Protein AF-A0A397UZN0-F1 (afdb_monomer)

Structure (mmCIF, N/CA/C/O backbone):
data_AF-A0A397UZN0-F1
#
_entry.id   AF-A0A397UZN0-F1
#
loop_
_atom_site.group_PDB
_atom_site.id
_atom_site.type_symbol
_atom_site.label_atom_id
_atom_site.label_alt_id
_atom_site.label_comp_id
_atom_site.label_asym_id
_atom_site.label_entity_id
_atom_site.label_seq_id
_atom_site.pdbx_PDB_ins_co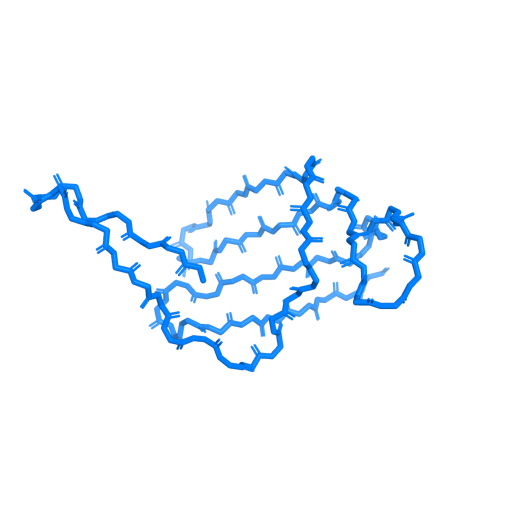de
_atom_site.Cartn_x
_atom_site.Cartn_y
_atom_site.Cartn_z
_atom_site.occupancy
_atom_site.B_iso_or_equiv
_atom_site.auth_seq_id
_atom_site.auth_comp_id
_atom_site.auth_asym_id
_atom_site.auth_atom_id
_atom_site.pdbx_PDB_model_num
ATOM 1 N N . MET A 1 1 ? 5.936 7.517 4.795 1.00 88.38 1 MET A N 1
ATOM 2 C CA . MET A 1 1 ? 4.497 7.575 4.428 1.00 88.38 1 MET A CA 1
ATOM 3 C C . MET A 1 1 ? 3.791 8.515 5.390 1.00 88.38 1 MET A C 1
ATOM 5 O O . MET A 1 1 ? 4.239 8.614 6.527 1.00 88.38 1 MET A O 1
ATOM 9 N N . GLN A 1 2 ? 2.737 9.201 4.950 1.00 93.88 2 GLN A N 1
ATOM 10 C CA . GLN A 1 2 ? 1.931 10.070 5.812 1.00 93.88 2 GLN A CA 1
ATOM 11 C C . GLN A 1 2 ? 0.639 9.353 6.213 1.00 93.88 2 GLN A C 1
ATOM 13 O O . GLN A 1 2 ? 0.068 8.622 5.405 1.00 93.88 2 GLN A O 1
ATOM 18 N N . MET A 1 3 ? 0.193 9.565 7.446 1.00 94.75 3 MET A N 1
ATOM 19 C CA . MET A 1 3 ? -1.079 9.082 7.973 1.00 94.75 3 MET A CA 1
ATOM 20 C C . MET A 1 3 ? -1.920 10.283 8.393 1.00 94.75 3 MET A C 1
ATOM 22 O O . MET A 1 3 ? -1.444 11.139 9.140 1.00 94.75 3 MET A O 1
ATOM 26 N N . LEU A 1 4 ? -3.157 10.337 7.902 1.00 96.56 4 LEU A N 1
ATOM 27 C CA . LEU A 1 4 ? -4.155 11.309 8.330 1.00 96.56 4 LEU A CA 1
ATOM 28 C C . LEU A 1 4 ? -5.031 10.672 9.406 1.00 96.56 4 LEU A C 1
ATOM 30 O O . LEU A 1 4 ? -5.741 9.705 9.134 1.00 96.56 4 LEU A O 1
ATOM 34 N N . ASP A 1 5 ? -4.994 11.234 10.608 1.00 96.50 5 ASP A N 1
ATOM 35 C CA . ASP A 1 5 ? -5.999 10.962 11.629 1.00 96.50 5 ASP A CA 1
ATOM 36 C C . ASP A 1 5 ? -7.252 11.783 11.307 1.00 96.50 5 ASP A C 1
ATOM 38 O O . ASP A 1 5 ? -7.215 13.014 11.304 1.00 96.50 5 ASP A O 1
ATOM 42 N N . THR A 1 6 ? -8.362 11.106 11.016 1.00 97.25 6 THR A N 1
ATOM 43 C CA . THR A 1 6 ? -9.631 11.740 10.638 1.00 97.25 6 THR A CA 1
ATOM 44 C C . THR A 1 6 ? -10.445 12.245 11.829 1.00 97.25 6 THR A C 1
ATOM 46 O O . THR A 1 6 ? -11.385 13.010 11.626 1.00 97.25 6 THR A O 1
ATOM 49 N N . ILE A 1 7 ? -10.089 11.869 13.063 1.00 98.06 7 ILE A N 1
ATOM 50 C CA . ILE A 1 7 ? -10.707 12.384 14.292 1.00 98.06 7 ILE A CA 1
ATOM 51 C C . ILE A 1 7 ? -10.108 13.750 14.621 1.00 98.06 7 ILE A C 1
ATOM 53 O O . ILE A 1 7 ? -10.832 14.704 14.896 1.00 98.06 7 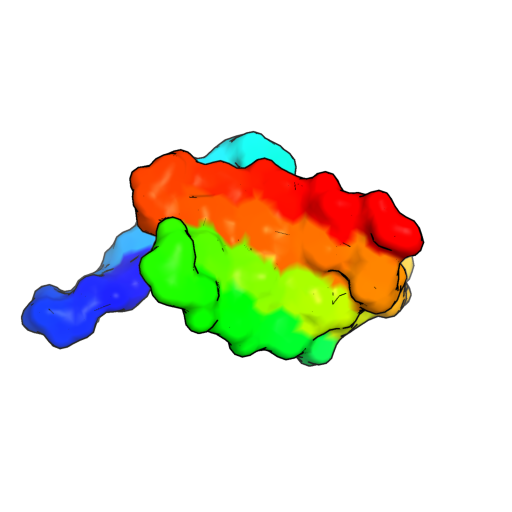ILE A O 1
ATOM 57 N N . THR A 1 8 ? -8.777 13.853 14.582 1.00 97.88 8 THR A N 1
ATOM 58 C CA . THR A 1 8 ? -8.063 15.092 14.927 1.00 97.88 8 THR A CA 1
ATOM 59 C C . THR A 1 8 ? -7.738 15.975 13.723 1.00 97.88 8 THR A C 1
ATOM 61 O O . THR A 1 8 ? -7.311 17.114 13.911 1.00 97.88 8 THR A O 1
ATOM 64 N N . MET A 1 9 ? -7.942 15.473 12.498 1.00 97.44 9 MET A N 1
ATOM 65 C CA . MET A 1 9 ? -7.575 16.114 11.226 1.00 97.44 9 MET A CA 1
ATOM 66 C C . MET A 1 9 ? -6.090 16.496 11.152 1.00 97.44 9 MET A C 1
ATOM 68 O O . MET A 1 9 ? -5.716 17.520 10.576 1.00 97.44 9 MET A O 1
ATOM 72 N N . LYS A 1 10 ? -5.223 15.670 11.748 1.00 98.19 10 LYS A N 1
ATOM 73 C CA . LYS A 1 10 ? -3.774 15.891 11.778 1.00 98.19 10 LYS A CA 1
ATOM 74 C C . LYS A 1 10 ? -3.037 14.860 10.942 1.00 98.19 10 LYS A C 1
ATOM 76 O O . LYS A 1 10 ? -3.319 13.664 10.989 1.00 98.19 10 LYS A O 1
ATOM 81 N N . TRP A 1 11 ? -2.040 15.349 10.218 1.00 97.75 11 TRP A N 1
ATOM 82 C CA . TRP A 1 11 ? -1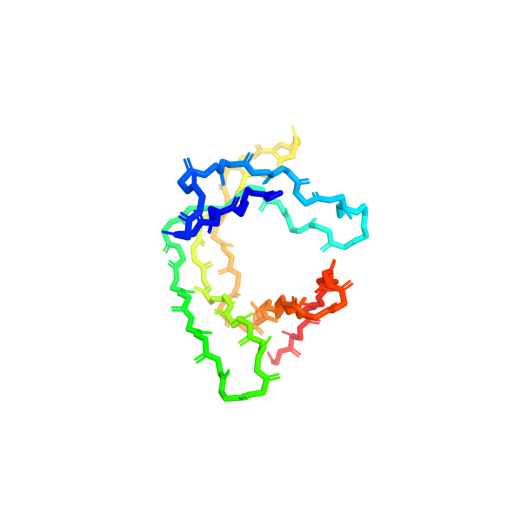.067 14.508 9.540 1.00 97.75 11 TRP A CA 1
ATOM 83 C C . TRP A 1 11 ? 0.049 14.104 10.498 1.00 97.75 11 TRP A C 1
ATOM 85 O O . TRP A 1 11 ? 0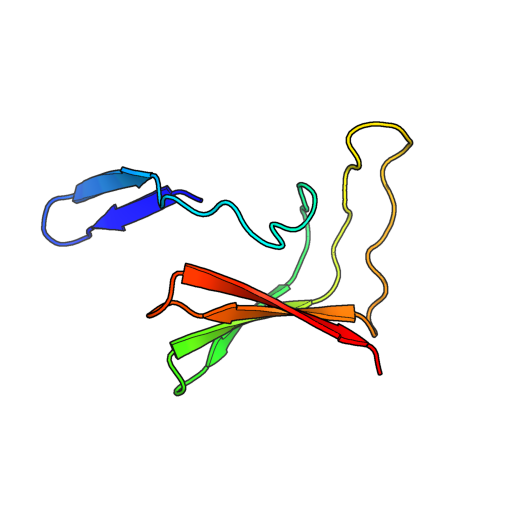.520 14.906 11.305 1.00 97.75 11 TRP A O 1
ATOM 95 N N . SER A 1 12 ? 0.502 12.864 10.368 1.00 96.44 12 SER A N 1
ATOM 96 C CA . SER A 1 12 ? 1.686 12.341 11.041 1.00 96.44 12 SER A CA 1
ATOM 97 C C . SER A 1 12 ? 2.536 11.543 10.060 1.00 96.44 12 SER A C 1
ATOM 99 O O . SER A 1 12 ? 2.024 10.898 9.142 1.00 96.44 12 SER A O 1
ATOM 101 N N . THR A 1 13 ? 3.854 11.586 10.244 1.00 95.19 13 THR A N 1
ATOM 102 C CA . THR A 1 13 ? 4.783 10.796 9.435 1.00 95.19 13 THR A CA 1
ATOM 103 C C . THR A 1 13 ? 5.044 9.461 10.115 1.00 95.19 13 THR A C 1
ATOM 105 O O . THR A 1 13 ? 5.494 9.416 11.258 1.00 95.19 13 THR A O 1
ATOM 108 N N . LEU A 1 14 ? 4.792 8.369 9.395 1.00 93.19 14 LEU A N 1
ATOM 109 C CA . LEU A 1 14 ? 5.123 7.030 9.868 1.00 93.19 14 LEU A CA 1
ATOM 110 C C . LEU A 1 14 ? 6.637 6.815 9.821 1.00 93.19 14 LEU A C 1
ATOM 112 O O . LEU A 1 14 ? 7.262 7.026 8.776 1.00 93.19 14 LEU A O 1
ATOM 116 N N . ASN A 1 15 ? 7.202 6.348 10.934 1.00 91.00 15 ASN A N 1
ATOM 117 C CA . ASN A 1 15 ? 8.610 5.980 11.026 1.00 91.00 15 ASN A CA 1
ATOM 118 C C . ASN A 1 15 ? 8.829 4.580 10.432 1.00 91.00 15 ASN A C 1
ATOM 120 O O . ASN A 1 15 ? 8.679 3.574 11.122 1.00 91.00 15 ASN A O 1
ATOM 124 N N . ILE A 1 16 ? 9.139 4.524 9.136 1.00 91.69 16 ILE A N 1
ATOM 125 C CA . ILE A 1 16 ? 9.343 3.285 8.378 1.00 91.69 16 ILE A CA 1
ATOM 126 C C . ILE A 1 16 ? 10.736 3.342 7.760 1.00 91.69 16 ILE A C 1
ATOM 128 O O . ILE A 1 16 ? 11.008 4.225 6.948 1.00 91.69 16 ILE A O 1
ATOM 132 N N . SER A 1 17 ? 11.604 2.402 8.120 1.00 83.31 17 SER A N 1
ATOM 133 C CA . SER A 1 17 ? 12.997 2.378 7.652 1.00 83.31 17 SER A CA 1
ATOM 134 C C . SER A 1 17 ? 13.359 1.138 6.837 1.00 83.31 17 SER A C 1
ATOM 136 O O . SER A 1 17 ? 14.352 1.153 6.116 1.00 83.31 17 SER A O 1
ATOM 138 N N . GLN A 1 18 ? 12.564 0.069 6.916 1.00 86.69 18 GLN A N 1
ATOM 139 C CA . GLN A 1 18 ? 12.899 -1.217 6.305 1.00 86.69 18 GLN A CA 1
ATOM 140 C C . GLN A 1 18 ? 12.065 -1.494 5.056 1.00 86.69 18 GLN A C 1
ATOM 142 O O . GLN A 1 18 ? 10.848 -1.307 5.057 1.00 86.69 18 GLN A O 1
ATOM 147 N N . ASN A 1 19 ? 12.738 -1.988 4.011 1.00 89.62 19 ASN A N 1
ATOM 148 C CA . ASN A 1 19 ? 12.144 -2.470 2.758 1.00 89.62 19 ASN A CA 1
ATOM 149 C C . ASN A 1 19 ? 11.195 -1.475 2.073 1.00 89.62 19 ASN A C 1
ATOM 151 O O . ASN A 1 19 ? 10.277 -1.884 1.363 1.00 89.62 19 ASN A O 1
ATOM 155 N N . VAL A 1 20 ? 11.401 -0.173 2.290 1.00 92.38 20 VAL A N 1
ATOM 156 C CA . VAL A 1 20 ? 10.581 0.873 1.679 1.00 92.38 20 VAL A CA 1
ATOM 157 C C . VAL A 1 20 ? 10.764 0.803 0.159 1.00 92.38 20 VAL A C 1
ATOM 159 O O . VAL A 1 20 ? 11.898 0.923 -0.311 1.00 92.38 20 VAL A O 1
ATOM 162 N N . PRO A 1 21 ? 9.689 0.599 -0.622 1.00 93.31 21 PRO A N 1
ATOM 163 C CA . PRO A 1 21 ? 9.795 0.576 -2.072 1.00 93.31 21 PRO A CA 1
ATOM 164 C C . PRO A 1 21 ? 10.238 1.933 -2.622 1.00 93.31 21 P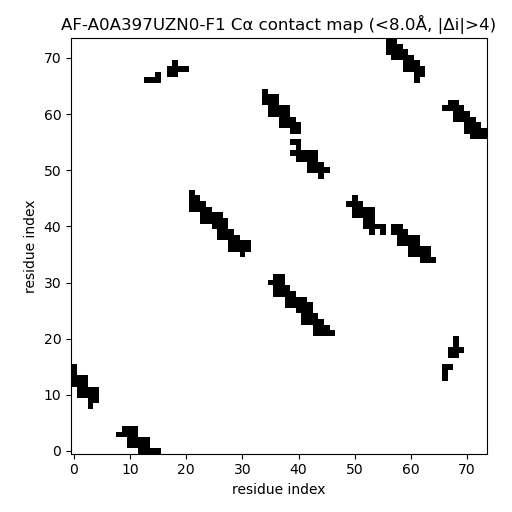RO A C 1
ATOM 166 O O . PRO A 1 21 ? 10.039 2.971 -1.985 1.00 93.31 21 PRO A O 1
ATOM 169 N N . PHE A 1 22 ? 10.779 1.943 -3.840 1.00 94.12 22 PHE A N 1
ATOM 170 C CA . PHE A 1 22 ? 11.045 3.198 -4.538 1.00 94.12 22 PHE A CA 1
ATOM 171 C C . PHE A 1 22 ? 9.761 4.027 -4.702 1.00 94.12 22 PHE A C 1
ATOM 173 O O . PHE A 1 22 ? 8.671 3.443 -4.812 1.00 94.12 22 PHE A O 1
ATOM 180 N N . PRO A 1 23 ? 9.875 5.371 -4.759 1.00 93.44 23 PRO A N 1
ATOM 181 C CA . PRO A 1 23 ? 8.767 6.235 -5.142 1.00 93.44 23 PRO A CA 1
ATOM 182 C C . PRO A 1 23 ? 8.079 5.689 -6.391 1.00 93.44 23 PRO A C 1
ATOM 184 O O . PRO A 1 23 ? 8.735 5.397 -7.388 1.00 93.44 23 PRO A O 1
ATOM 187 N N . CYS A 1 24 ? 6.765 5.506 -6.311 1.00 94.94 24 CYS A N 1
ATOM 188 C CA . CYS A 1 24 ? 5.970 4.892 -7.363 1.00 94.94 24 CYS A CA 1
ATOM 189 C C . CYS A 1 24 ? 4.695 5.704 -7.578 1.00 94.94 24 CYS A C 1
ATOM 191 O O . CYS A 1 24 ? 4.128 6.232 -6.619 1.00 94.94 24 CYS A O 1
ATOM 193 N N . PHE A 1 25 ? 4.241 5.797 -8.824 1.00 95.50 25 PHE A N 1
ATOM 194 C CA . PHE A 1 25 ? 2.990 6.448 -9.206 1.00 95.50 25 PHE A CA 1
ATOM 195 C C . PHE A 1 25 ? 2.216 5.589 -10.209 1.00 95.50 25 PHE A C 1
ATOM 197 O O . PHE A 1 25 ? 2.773 4.693 -10.839 1.00 95.50 25 PHE A O 1
ATOM 204 N N . GLY A 1 26 ? 0.912 5.843 -10.343 1.00 96.38 26 GLY A N 1
ATOM 205 C CA . GLY A 1 26 ? 0.050 5.089 -11.263 1.00 96.38 26 GLY A CA 1
ATOM 206 C C . GLY A 1 26 ? -0.153 3.615 -10.884 1.00 96.38 26 GLY A C 1
ATOM 207 O O . GLY A 1 26 ? -0.533 2.820 -11.736 1.00 96.38 26 GLY A O 1
ATOM 208 N N . TYR A 1 27 ? 0.123 3.238 -9.633 1.00 96.81 27 TYR A N 1
ATOM 209 C CA . TYR A 1 27 ? -0.160 1.903 -9.109 1.00 96.81 27 TYR A CA 1
ATOM 210 C C . TYR A 1 27 ? -1.631 1.771 -8.690 1.00 96.81 27 TYR A C 1
ATOM 212 O O . TYR A 1 27 ? -2.289 2.758 -8.356 1.00 96.81 27 TYR A O 1
ATOM 220 N N . ALA A 1 28 ? -2.124 0.535 -8.633 1.00 97.12 28 ALA A N 1
ATOM 221 C CA . ALA A 1 28 ? -3.374 0.205 -7.956 1.00 97.12 28 ALA A CA 1
ATOM 222 C C . ALA A 1 28 ? -3.094 -0.189 -6.500 1.00 97.12 28 ALA A C 1
ATOM 224 O O . ALA A 1 28 ? -2.076 -0.828 -6.219 1.00 97.12 28 ALA A O 1
ATOM 225 N N . ALA A 1 29 ? -3.991 0.172 -5.580 1.00 97.31 29 ALA A N 1
ATOM 226 C CA . ALA A 1 29 ? -3.904 -0.228 -4.179 1.00 97.31 29 ALA A CA 1
ATOM 227 C C . ALA A 1 29 ? -5.250 -0.739 -3.652 1.00 97.31 29 ALA A C 1
ATOM 229 O O . ALA A 1 29 ? -6.297 -0.175 -3.970 1.00 97.31 29 ALA A O 1
ATOM 230 N N . VAL A 1 30 ? -5.220 -1.789 -2.830 1.00 97.81 30 VAL A N 1
ATOM 231 C CA . VAL A 1 30 ? -6.410 -2.360 -2.182 1.00 97.81 30 VAL A CA 1
ATOM 232 C C . VAL A 1 30 ? -6.112 -2.710 -0.727 1.00 97.81 30 VAL A C 1
ATOM 234 O O . VAL A 1 30 ? -5.091 -3.324 -0.425 1.00 97.81 30 VAL A O 1
ATOM 237 N N . LEU A 1 31 ? -7.005 -2.310 0.180 1.00 97.62 31 LEU A N 1
ATOM 238 C CA . LEU A 1 31 ? -6.954 -2.691 1.590 1.00 97.62 31 LEU A CA 1
ATOM 239 C C . LEU A 1 31 ? -7.661 -4.036 1.783 1.00 97.62 31 LEU A C 1
ATOM 241 O O . LEU A 1 31 ? -8.824 -4.191 1.411 1.00 97.62 31 LEU A O 1
ATOM 245 N N . LEU A 1 32 ? -6.969 -4.993 2.392 1.00 96.94 32 LEU A N 1
ATOM 246 C CA . LEU A 1 32 ? -7.522 -6.293 2.753 1.00 96.94 32 LEU A CA 1
ATOM 247 C C . LEU A 1 32 ? -8.160 -6.285 4.152 1.00 96.94 32 LEU A C 1
ATOM 249 O O . LEU A 1 32 ? -7.713 -5.537 5.028 1.00 96.94 32 LEU A O 1
ATOM 253 N N . PRO A 1 33 ? -9.105 -7.207 4.434 1.00 97.00 33 PRO A N 1
ATOM 254 C CA . PRO A 1 33 ? -9.628 -7.433 5.786 1.00 97.00 33 PRO A CA 1
ATOM 255 C C . PRO A 1 33 ? -8.554 -7.801 6.825 1.00 97.00 33 PRO A C 1
ATOM 257 O O . PRO A 1 33 ? -8.759 -7.615 8.021 1.00 97.00 33 PRO A O 1
ATOM 260 N N . THR A 1 34 ? -7.388 -8.288 6.384 1.00 95.88 34 THR A N 1
ATOM 261 C CA . THR A 1 34 ? -6.225 -8.580 7.241 1.00 95.88 34 THR A CA 1
ATOM 262 C C . THR A 1 34 ? -5.485 -7.327 7.725 1.00 95.88 34 THR A C 1
ATOM 264 O O . THR A 1 34 ? -4.543 -7.445 8.509 1.00 95.88 34 THR A O 1
ATOM 267 N N . ALA A 1 35 ? -5.936 -6.131 7.324 1.00 95.19 35 ALA A N 1
ATOM 268 C CA . ALA A 1 35 ? -5.280 -4.844 7.561 1.00 95.19 35 ALA A CA 1
ATOM 269 C C . ALA A 1 35 ? -3.930 -4.701 6.830 1.00 95.19 35 ALA A C 1
ATOM 271 O O . ALA A 1 35 ? -3.030 -3.982 7.272 1.00 95.19 35 ALA A O 1
ATOM 272 N N . GLU A 1 36 ? -3.792 -5.374 5.693 1.00 97.25 36 GLU A N 1
ATOM 273 C CA . GLU A 1 36 ? -2.677 -5.206 4.765 1.00 97.25 36 GLU A CA 1
ATOM 274 C C . GLU A 1 36 ? -3.146 -4.440 3.533 1.00 97.25 36 GLU A C 1
ATOM 276 O O . GLU A 1 36 ? -4.249 -4.664 3.036 1.00 97.25 36 GLU A O 1
ATOM 281 N N . ILE A 1 37 ? -2.305 -3.545 3.023 1.00 97.69 37 ILE A N 1
ATOM 282 C CA . ILE A 1 37 ? -2.543 -2.873 1.748 1.00 97.69 37 ILE A CA 1
ATOM 283 C C . ILE A 1 37 ? -1.690 -3.567 0.693 1.00 97.69 37 ILE A C 1
ATOM 285 O O . ILE A 1 37 ? -0.466 -3.635 0.826 1.00 97.69 37 ILE A O 1
ATOM 289 N N . ILE A 1 38 ? -2.333 -4.075 -0.353 1.00 97.50 38 ILE A N 1
ATOM 290 C CA . ILE A 1 38 ? -1.655 -4.574 -1.546 1.00 97.50 38 ILE A CA 1
ATOM 291 C C . ILE A 1 38 ? -1.446 -3.405 -2.507 1.00 97.50 38 ILE A C 1
ATOM 293 O O . ILE A 1 38 ? -2.386 -2.659 -2.767 1.00 97.50 38 ILE A O 1
ATOM 297 N N . TYR A 1 39 ? -0.248 -3.304 -3.080 1.00 97.38 39 TYR A N 1
ATOM 298 C CA . TYR A 1 39 ? 0.094 -2.392 -4.169 1.00 97.38 39 TYR A CA 1
ATOM 299 C C . TYR A 1 39 ? 0.541 -3.197 -5.395 1.00 97.38 39 TYR A C 1
ATOM 301 O O . TYR A 1 39 ? 1.401 -4.077 -5.277 1.00 97.38 39 TYR A O 1
ATOM 309 N N . ILE A 1 40 ? -0.031 -2.892 -6.563 1.00 96.69 40 ILE A N 1
ATOM 310 C CA . ILE A 1 40 ? 0.204 -3.625 -7.817 1.00 96.69 40 ILE A CA 1
ATOM 311 C C . ILE A 1 40 ? 0.517 -2.648 -8.953 1.00 96.69 40 ILE A C 1
ATOM 313 O O . ILE A 1 40 ? -0.216 -1.679 -9.174 1.00 96.69 40 ILE A O 1
ATOM 317 N N . GLY A 1 41 ? 1.585 -2.944 -9.699 1.00 96.50 41 GLY A N 1
ATOM 318 C CA . GLY A 1 41 ? 1.992 -2.195 -10.886 1.00 96.50 41 GLY A CA 1
ATOM 319 C C . GLY A 1 41 ? 2.472 -0.772 -10.588 1.00 96.50 41 GLY A C 1
ATOM 320 O O . GLY A 1 41 ? 2.992 -0.480 -9.508 1.00 96.50 41 GLY A O 1
ATOM 321 N N . GLY A 1 42 ? 2.295 0.108 -11.574 1.00 96.94 42 GLY A N 1
ATOM 322 C CA . GLY A 1 42 ? 2.761 1.492 -11.549 1.00 96.94 42 GLY A CA 1
ATOM 323 C C . GLY A 1 42 ? 4.158 1.678 -12.141 1.00 96.94 42 GLY A C 1
ATOM 324 O O . GLY A 1 42 ? 4.774 0.746 -12.658 1.00 96.94 42 GLY A O 1
ATOM 325 N N . SER A 1 43 ? 4.646 2.908 -12.055 1.00 97.19 43 SER A N 1
ATOM 326 C CA . SER A 1 43 ? 5.967 3.321 -12.518 1.00 97.19 43 SER A CA 1
ATOM 327 C C . SER A 1 43 ? 6.787 3.786 -11.330 1.00 97.19 43 SER A C 1
ATOM 329 O O . SER A 1 43 ? 6.383 4.706 -10.619 1.00 97.19 43 SER A O 1
ATOM 331 N N . GLU A 1 44 ? 7.936 3.157 -11.114 1.00 96.19 44 GLU A N 1
ATOM 332 C CA . GLU A 1 44 ? 8.842 3.514 -10.035 1.00 96.19 44 GLU A CA 1
ATOM 333 C C . GLU A 1 44 ? 10.018 4.357 -10.516 1.00 96.19 44 GLU A C 1
ATOM 335 O O . GLU A 1 44 ? 10.504 4.213 -11.640 1.00 96.19 44 GLU A O 1
ATOM 340 N N . GLN A 1 45 ? 10.486 5.228 -9.628 1.00 95.12 45 GLN A N 1
ATOM 341 C CA . GLN A 1 45 ? 11.627 6.100 -9.836 1.00 95.12 45 GLN A CA 1
ATOM 342 C C . GLN A 1 45 ? 12.750 5.711 -8.864 1.00 95.12 45 GLN A C 1
ATOM 344 O O . GLN A 1 45 ? 12.715 6.093 -7.691 1.00 95.12 45 GLN A O 1
ATOM 349 N N . PRO A 1 46 ? 13.747 4.935 -9.321 1.00 92.06 46 PRO A N 1
ATOM 350 C CA . PRO A 1 46 ? 14.950 4.672 -8.542 1.00 92.06 46 PRO A CA 1
ATOM 351 C C . PRO A 1 46 ? 15.732 5.963 -8.255 1.00 92.06 46 PRO A C 1
ATOM 353 O O . PRO A 1 46 ? 15.657 6.925 -9.015 1.00 92.06 46 PRO A O 1
ATOM 356 N N . LEU A 1 47 ? 16.538 5.958 -7.187 1.00 89.19 47 LEU A N 1
ATOM 357 C CA . LEU A 1 47 ? 17.447 7.070 -6.851 1.00 89.19 47 LEU A CA 1
ATOM 358 C C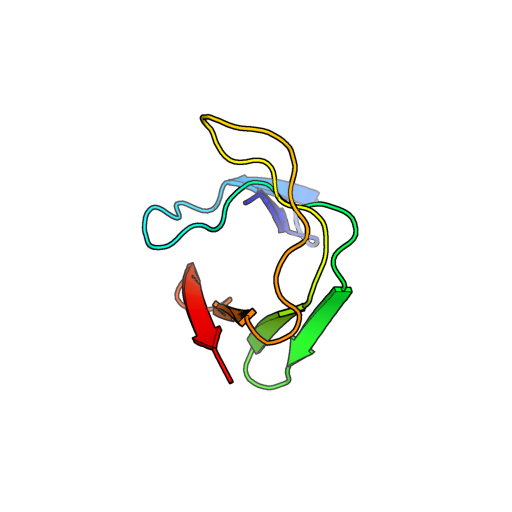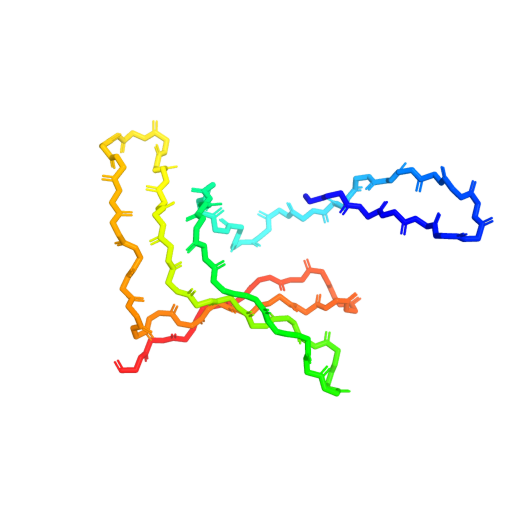 . LEU A 1 47 ? 18.446 7.376 -7.976 1.00 89.19 47 LEU A C 1
ATOM 360 O O . LEU A 1 47 ? 18.770 8.532 -8.228 1.00 89.19 47 LEU A O 1
ATOM 364 N N . LEU A 1 48 ? 18.932 6.325 -8.637 1.00 90.44 48 LEU A N 1
ATOM 365 C CA . LEU A 1 48 ? 19.821 6.398 -9.788 1.00 90.44 48 LEU A CA 1
ATOM 366 C C . LEU A 1 48 ? 19.196 5.576 -10.915 1.00 90.44 48 LEU A C 1
ATOM 368 O O . LEU A 1 48 ? 19.010 4.368 -10.770 1.00 90.44 48 LEU A O 1
ATOM 372 N N . GLY A 1 49 ? 18.866 6.234 -12.025 1.00 90.88 49 GLY A N 1
ATOM 373 C CA . GLY A 1 49 ? 18.304 5.595 -13.213 1.00 90.88 49 GLY A CA 1
ATOM 374 C C . GLY A 1 49 ? 17.037 6.269 -13.731 1.00 90.88 49 GLY A C 1
ATOM 375 O O . GLY A 1 49 ? 16.552 7.259 -13.185 1.00 90.88 49 GLY A O 1
ATOM 376 N N . SER A 1 50 ? 16.514 5.724 -14.826 1.00 95.19 50 SER A N 1
ATOM 377 C CA . SER A 1 50 ? 15.262 6.173 -15.434 1.00 95.19 50 SER A CA 1
ATOM 378 C C . SER A 1 50 ? 14.050 5.568 -14.727 1.00 95.19 50 SER A C 1
ATOM 380 O O . SER A 1 50 ? 14.135 4.502 -14.113 1.00 95.19 50 SER A O 1
ATOM 382 N N . ILE A 1 51 ? 12.905 6.241 -14.859 1.00 96.12 51 ILE A N 1
ATOM 383 C CA . ILE A 1 51 ? 11.608 5.695 -14.452 1.00 96.12 51 ILE A CA 1
ATOM 384 C C . ILE A 1 51 ? 11.391 4.363 -15.173 1.00 96.12 51 ILE A C 1
ATOM 386 O O . ILE A 1 51 ? 11.623 4.261 -16.380 1.00 96.12 51 ILE A O 1
ATOM 390 N N . ARG A 1 52 ? 10.935 3.350 -14.438 1.00 96.12 52 ARG A N 1
ATOM 391 C CA . ARG A 1 52 ? 10.657 2.018 -14.982 1.00 96.12 52 ARG A CA 1
ATOM 392 C C . ARG A 1 52 ? 9.306 1.505 -14.512 1.00 96.12 52 ARG A C 1
ATOM 394 O O . ARG A 1 52 ? 8.868 1.823 -13.409 1.00 96.12 52 ARG A O 1
ATOM 401 N N . SER A 1 53 ? 8.662 0.691 -15.342 1.00 97.00 53 SER A N 1
ATOM 402 C CA . SER A 1 53 ? 7.441 -0.007 -14.941 1.00 97.00 53 SER A CA 1
ATOM 403 C C . SER A 1 53 ? 7.767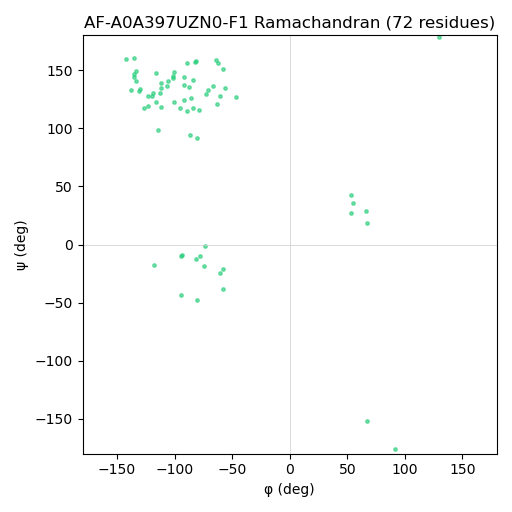 -1.027 -13.853 1.00 97.00 53 SER A C 1
ATOM 405 O O . SER A 1 53 ? 8.752 -1.760 -13.960 1.00 97.00 53 SER A O 1
ATOM 407 N N . VAL A 1 54 ? 6.930 -1.092 -12.823 1.00 96.25 54 VAL A N 1
ATOM 408 C CA . VAL A 1 54 ? 6.969 -2.167 -11.830 1.00 96.25 54 VAL A CA 1
ATOM 409 C C . VAL A 1 54 ? 6.460 -3.444 -12.497 1.00 96.25 54 VAL A C 1
ATOM 411 O O . VAL A 1 54 ? 5.435 -3.417 -13.182 1.00 96.25 54 VAL A O 1
ATOM 414 N N . ASP A 1 55 ? 7.176 -4.555 -12.314 1.00 95.44 55 ASP A N 1
ATOM 415 C CA . ASP A 1 55 ? 6.724 -5.868 -12.779 1.00 95.44 55 ASP A CA 1
ATOM 416 C C . ASP A 1 55 ? 5.392 -6.219 -12.104 1.00 95.44 55 ASP A C 1
ATOM 418 O O . ASP A 1 55 ? 5.275 -6.173 -10.878 1.00 95.44 55 ASP A O 1
ATOM 422 N N . ILE A 1 56 ? 4.386 -6.588 -12.898 1.00 94.50 56 ILE A N 1
ATOM 423 C CA . ILE A 1 56 ? 3.059 -6.956 -12.397 1.00 94.50 56 ILE A CA 1
ATOM 424 C C . ILE A 1 56 ? 3.105 -8.167 -11.453 1.00 94.50 56 ILE A C 1
ATOM 426 O O . ILE A 1 56 ? 2.239 -8.321 -10.594 1.00 94.50 56 ILE A O 1
ATOM 430 N N . LYS A 1 57 ? 4.136 -9.008 -11.580 1.00 96.00 57 LYS A N 1
ATOM 431 C CA . LYS A 1 57 ? 4.388 -10.156 -10.706 1.00 96.00 57 LYS A CA 1
ATOM 432 C C . LYS A 1 57 ? 4.915 -9.757 -9.331 1.00 96.00 57 LYS A C 1
ATOM 434 O O . LYS A 1 57 ? 4.848 -10.565 -8.407 1.00 96.00 57 LYS A O 1
ATOM 439 N N . ALA A 1 58 ? 5.439 -8.539 -9.180 1.00 94.81 58 ALA A N 1
ATOM 440 C CA . ALA A 1 58 ? 5.950 -8.019 -7.920 1.00 94.81 58 ALA A CA 1
ATOM 441 C C . ALA A 1 58 ? 4.816 -7.375 -7.109 1.00 94.81 58 ALA A C 1
ATOM 443 O O . ALA A 1 58 ? 4.499 -6.193 -7.248 1.00 94.81 58 ALA A O 1
ATOM 444 N N . ILE A 1 59 ? 4.222 -8.164 -6.219 1.00 95.69 59 ILE A N 1
ATOM 445 C CA . ILE A 1 59 ? 3.142 -7.732 -5.336 1.00 95.69 59 ILE A CA 1
ATOM 446 C C . ILE A 1 59 ? 3.739 -7.171 -4.050 1.00 95.69 59 ILE A C 1
ATOM 448 O O . ILE A 1 59 ? 4.355 -7.898 -3.265 1.00 95.69 59 ILE A O 1
ATOM 452 N N . ARG A 1 60 ? 3.546 -5.871 -3.822 1.00 96.38 60 ARG A N 1
ATOM 453 C CA . ARG A 1 60 ? 4.002 -5.186 -2.608 1.00 96.38 60 ARG A CA 1
ATOM 454 C C . ARG A 1 60 ? 2.897 -5.197 -1.565 1.00 96.38 60 ARG A C 1
ATOM 456 O O . ARG A 1 60 ? 1.738 -4.935 -1.874 1.00 96.38 60 ARG A O 1
ATOM 463 N N . LEU A 1 61 ? 3.276 -5.469 -0.328 1.00 96.69 61 LEU A N 1
ATOM 464 C CA . LEU A 1 61 ? 2.385 -5.554 0.820 1.00 96.69 61 LEU A CA 1
ATOM 465 C C . LEU A 1 61 ? 2.867 -4.574 1.884 1.00 96.69 61 LEU A C 1
ATOM 467 O O . LEU A 1 61 ? 4.035 -4.617 2.278 1.00 96.69 61 LEU A O 1
ATOM 471 N N . PHE A 1 62 ? 1.962 -3.728 2.364 1.00 97.06 62 PHE A N 1
ATOM 472 C CA . PHE A 1 62 ? 2.191 -2.880 3.527 1.00 97.06 62 PHE A CA 1
ATOM 473 C C . PHE A 1 62 ? 1.309 -3.335 4.685 1.00 97.06 62 PHE A C 1
ATOM 475 O O . PHE A 1 62 ? 0.080 -3.301 4.591 1.00 97.06 62 PHE A O 1
ATOM 482 N N . ASN A 1 63 ? 1.927 -3.743 5.790 1.00 95.31 63 ASN A N 1
ATOM 483 C CA . ASN A 1 63 ? 1.204 -4.099 7.002 1.00 95.31 63 ASN A CA 1
ATOM 484 C C . ASN A 1 63 ? 0.901 -2.831 7.812 1.00 95.31 63 ASN A C 1
ATOM 486 O O . ASN A 1 63 ? 1.814 -2.154 8.286 1.00 95.31 63 ASN A O 1
ATOM 490 N N . THR A 1 64 ? -0.380 -2.514 7.999 1.00 94.56 64 THR A N 1
ATOM 491 C CA . THR A 1 64 ? -0.796 -1.268 8.671 1.00 94.56 64 THR A CA 1
ATOM 492 C C . THR A 1 64 ? -0.678 -1.312 10.197 1.00 94.56 64 THR A C 1
ATOM 494 O O . THR A 1 64 ? -0.803 -0.273 10.835 1.00 94.56 64 THR A O 1
ATOM 497 N N . LYS A 1 65 ? -0.423 -2.487 10.791 1.00 93.12 65 LYS A N 1
ATOM 498 C CA . LYS A 1 65 ? -0.253 -2.666 12.242 1.00 93.12 65 LYS A CA 1
ATOM 499 C C . LYS A 1 65 ? 1.214 -2.608 12.654 1.00 93.12 65 LYS A C 1
ATOM 501 O O . LYS A 1 65 ? 1.543 -1.980 13.652 1.00 93.12 65 LYS A O 1
ATOM 506 N N . SER A 1 66 ? 2.088 -3.268 11.894 1.00 93.31 66 SER A N 1
ATOM 507 C CA . SER A 1 66 ? 3.534 -3.291 12.153 1.00 93.31 66 SER A CA 1
ATOM 508 C C . SER A 1 66 ? 4.312 -2.221 11.390 1.00 93.31 66 SER A C 1
ATOM 510 O O . SER A 1 66 ? 5.502 -2.058 11.640 1.00 93.31 66 SER A O 1
ATOM 512 N N . PHE A 1 67 ? 3.673 -1.513 10.453 1.00 93.56 67 PHE A N 1
ATOM 513 C CA . PHE A 1 67 ? 4.302 -0.526 9.569 1.00 93.56 67 PHE A CA 1
ATOM 514 C C . PHE A 1 67 ? 5.514 -1.074 8.805 1.00 93.56 67 PHE A C 1
ATOM 516 O O . PHE A 1 67 ? 6.536 -0.406 8.657 1.00 93.56 67 PHE A O 1
ATOM 523 N N . THR A 1 68 ? 5.391 -2.298 8.291 1.00 94.50 68 THR A N 1
ATOM 524 C CA . THR A 1 68 ? 6.448 -2.977 7.533 1.00 94.50 68 THR A CA 1
ATOM 525 C C . THR A 1 68 ? 6.039 -3.232 6.089 1.00 94.50 68 THR A C 1
ATOM 527 O O . THR A 1 68 ? 4.872 -3.482 5.781 1.00 94.50 68 THR A O 1
ATOM 530 N N . TRP A 1 69 ? 7.035 -3.193 5.205 1.00 96.50 69 TRP A N 1
ATOM 531 C CA . TRP A 1 69 ? 6.897 -3.552 3.799 1.00 96.50 69 TRP A CA 1
ATOM 532 C C . TRP A 1 69 ? 7.442 -4.950 3.524 1.00 96.50 69 TRP A C 1
ATOM 534 O O . TRP A 1 69 ? 8.464 -5.363 4.077 1.00 96.50 69 TRP A O 1
ATOM 544 N N . SER A 1 70 ? 6.788 -5.657 2.609 1.00 95.38 70 SER A N 1
ATOM 545 C CA . SER A 1 70 ? 7.310 -6.872 1.987 1.00 95.38 70 SER A CA 1
ATOM 546 C C . SER A 1 70 ? 6.923 -6.924 0.509 1.00 95.38 70 SER A C 1
ATOM 548 O O . SER A 1 70 ? 6.002 -6.234 0.072 1.00 95.38 70 SER A O 1
ATOM 550 N N . THR A 1 71 ? 7.652 -7.713 -0.278 1.00 95.31 71 THR A N 1
ATOM 551 C CA . THR A 1 71 ? 7.347 -7.944 -1.697 1.00 95.31 71 THR A CA 1
ATOM 552 C C . THR A 1 71 ? 7.343 -9.440 -1.966 1.00 95.31 71 THR A C 1
ATOM 554 O O . THR A 1 71 ? 8.258 -10.143 -1.540 1.00 95.31 71 THR A O 1
ATOM 557 N N . LYS A 1 72 ? 6.323 -9.922 -2.674 1.00 93.62 72 LYS A N 1
ATOM 558 C CA . LYS A 1 72 ? 6.255 -11.287 -3.205 1.00 93.62 72 LYS A CA 1
ATOM 559 C C . LYS A 1 72 ? 6.347 -11.231 -4.723 1.00 93.62 72 LYS A C 1
ATOM 561 O O . LYS A 1 72 ? 5.679 -10.404 -5.335 1.00 93.62 72 LYS A O 1
ATOM 566 N N . VAL A 1 73 ? 7.171 -12.095 -5.306 1.00 90.44 73 VAL A N 1
ATOM 567 C CA . VAL A 1 73 ? 7.334 -12.229 -6.759 1.00 90.44 73 VAL A CA 1
ATOM 568 C C . VAL A 1 73 ? 6.787 -13.593 -7.166 1.00 90.44 73 VAL A C 1
ATOM 570 O O . VAL A 1 73 ? 7.131 -14.587 -6.526 1.00 90.44 73 VAL A O 1
ATOM 573 N N . TYR A 1 74 ? 5.927 -13.618 -8.184 1.00 78.88 74 TYR A N 1
ATOM 574 C CA . TYR A 1 74 ? 5.253 -14.821 -8.693 1.00 78.88 74 TYR A CA 1
ATOM 575 C C . TYR A 1 74 ? 5.669 -15.171 -10.127 1.00 78.88 74 TYR A C 1
ATOM 577 O O . TYR A 1 74 ? 5.949 -14.262 -10.942 1.00 78.88 74 TYR A O 1
#

Mean predicted aligned error: 3.03 Å

Foldseek 3Di:
DWDQDPVVRDIDDDPEDPPDDADFPPWDWDQDPQQKIKTAWTWGDDPDDDIDIDDRQWIWIARPPVRYIDTGGD

InterPro domains:
  IPR011043 Galactose oxidase/kelch, beta-propeller [SSF50965] (3-71)
  IPR015915 Kelch-type beta-propeller [G3DSA:2.120.10.80] (1-73)

S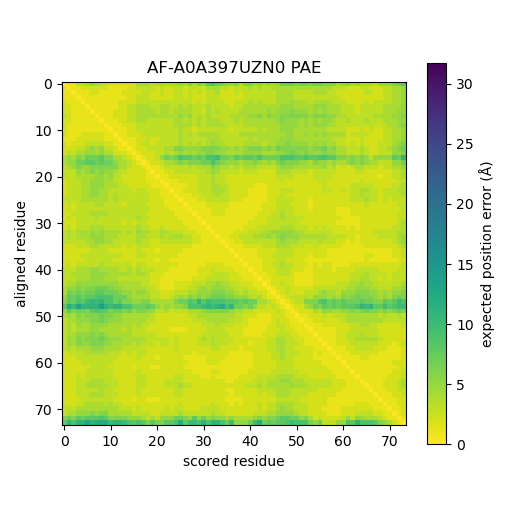olvent-accessible surface area (backbone atoms only — not comparable to full-atom values): 4480 Å² total; per-residue (Å²): 100,79,45,74,40,83,90,78,72,43,80,45,75,56,92,64,87,58,70,73,73,62,58,66,46,84,49,50,76,47,80,44,97,86,50,32,35,42,38,41,44,26,39,28,44,49,98,76,70,69,74,40,74,44,55,73,46,46,39,33,38,37,35,72,84,79,58,42,46,49,74,48,77,111

Organism: NCBI:txid44941

Secondary structure (DSSP, 8-state):
-EEEETTTTEEEE----SSPPPPEES-EEEE-TTSEEEEE--EE--SSS--EEPPTTEEEEEETTTTEEEEEE-

Radius of gyration: 13.39 Å; Cα contacts (8 Å, |Δi|>4): 135; chains: 1; bounding box: 30×31×30 Å

pLDDT: mean 94.71, std 3.37, range [78.88, 98.19]

Sequence (74 aa):
MQMLDTITMKWSTLNISQNVPFPCFGYAAVLLPTAEIIYIGGSEQPLLGSIRSVDIKAIRLFNTKSFTWSTKVY

Nearest PDB structures (foldseek):
  8ebn-assembly1_B-2  TM=7.810E-01  e=1.236E-01  Homo sapiens
  7onh-assembly2_B  TM=7.565E-01  e=1.831E-01  synthetic construct
  8glv-assembly1_Eb  TM=7.723E-01  e=2.869E-01  Chlamydomonas reinhardtii
  9c89-assembly1_A  TM=4.563E-01  e=4.496E+00  Ehrlichia chaffeensis str. Arkansas
  5mya-assembly1_A  TM=1.626E-01  e=9.331E+00  Homo sapiens